Protein 6R5M (pdb70)

Nearest PDB structures (foldseek):
  6r5m-assembly3_C  TM=9.792E-01  e=5.243E-10  Dendroaspis polylepis
  1qm7-assembly1_A-2  TM=8.342E-01  e=3.532E-05  synthetic construct
  8vsr-assembly1_C  TM=4.900E-01  e=3.599E+00  Streptococcus pyogenes MGAS315
  6r5m-assembly3_C  TM=1.013E+00  e=7.779E-11  Dendroaspis polylepis
  1qm7-assembly1_A-2  TM=8.482E-01  e=3.631E-05  synthetic construct

Solvent-accessible surface area: 10966 Å² total; per-residue (Å²): 36,18,0,2,34,70,77,102,212,56,152,8,16,1,84,69,9,188,83,106,23,0,41,36,15,15,44,222,66,192,79,90,11,26,4,27,11,79,50,106,34,129,211,96,104,100,43,100,57,36,85,34,60,26,8,4,68,38,61,0,13,40,74,74,103,214,58,157,39,79,68,116,112,10,188,80,104,10,0,40,6,28,10,41,163,7,152,50,94,11,47,4,26,10,76,48,94,60,94,191,75,92,112,37,76,57,36,91,30,62,34,7,4,38,19,5,0,24,39,77,73,102,214,59,149,20,26,2,85,42,10,183,77,28,10,0,40,42,28,10,33,191,64,199,83,95,11,28,5,26,8,78,47,94,57,93,221,82,98,123,32,98,56,36,42,65,24,89,41,4,185

CATH classification: 2.10.60.10

Foldseek 3Di:
DKWFWDDPPDGDDIDDEPAQKWKFKDAPNHTPITGGDWDDDDPPIDMDMDGDHHVHD/DWWWWDDPPDGDDIDDEPAQKWKFKDQPPHTPTTGDDWDDADPPIDMDMDGDHHPHD/DKWWWDDPPDGDDIDDEPAQKKKFKDQPPHTPTIGDDWDDADPPIDMDMDGDHHPHD

Organism: Dendroaspis polylepis polylepis (NCBI:txid8620)

B-factor: mean 40.18, std 14.38, range [20.37, 110.38]

InterPro domains:
  IPR003571 Snake three-finger toxin [cd00206] (1-56)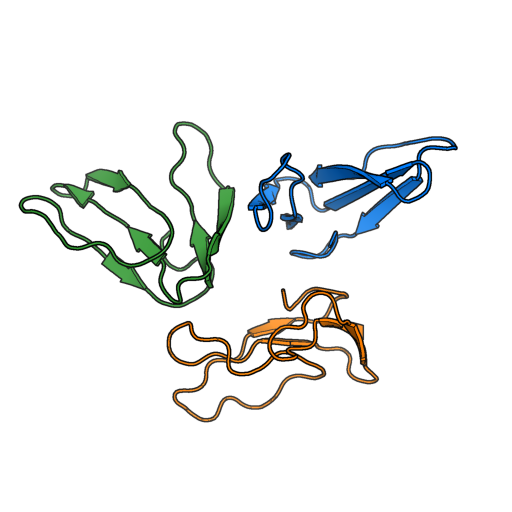
  IPR018354 Snake toxin, conserved site [PS00272] (35-53)
  IPR045860 Snake toxin-like superfamily [G3DSA:2.10.60.10] (1-57)
  IPR045860 Snake toxin-like superfamily [SSF57302] (2-56)
  IPR054131 Snake toxin cobra-type [PF21947] (2-56)

Radius of gyration: 17.47 Å; Cα contacts (8 Å, |Δi|>4): 464; chains: 3; bounding box: 35×36×55 Å

Secondary structure (DSSP, 8-state):
-EEE--BTTB-SEEEE-SSS-EEEEEETTEEEEEEES-----TTEEEEEE-STT---/-EEE--BTTB-S-EEE-SSS-EEEEEETTEEEEEEES-----TT-EEEEE-STT---/-EEE--BTTB-SEEEE-SSS-EEEEEETTEEEEEEES-----TT-EEEEE-STT---

Structure (mmCIF, N/CA/C/O backbone):
data_6R5M
#
_entry.id   6R5M
#
_cell.length_a   69.550
_cell.length_b   93.640
_cell.length_c   62.230
_cell.angle_alpha   90.00
_cell.angle_beta   90.00
_cell.angle_gamma   90.00
#
_symmetry.space_group_name_H-M   'C 2 2 2'
#
loop_
_entity.id
_entity.type
_entity.pdbx_description
1 polymer 'Dendroaspis polylepis MT9'
2 non-polymer 'SULFATE ION'
3 non-polymer S-1,2-PROPANEDIOL
4 non-polymer GLYCEROL
5 non-polymer 'ACETYL GROUP'
6 water water
#
loop_
_atom_site.group_PDB
_atom_site.id
_atom_site.type_symbol
_atom_site.label_atom_id
_atom_site.label_alt_id
_atom_site.label_comp_id
_atom_site.label_asym_id
_atom_site.label_entity_id
_atom_site.label_seq_id
_atom_site.pdbx_PDB_ins_code
_atom_site.Cartn_x
_atom_site.Cartn_y
_atom_site.Cartn_z
_atom_site.occupancy
_atom_site.B_iso_or_equiv
_atom_site.auth_seq_id
_atom_site.auth_comp_id
_atom_site.auth_asym_id
_atom_site.auth_atom_id
_atom_site.pdbx_PDB_model_num
ATOM 1 N N . THR A 1 1 ? -0.409 28.704 16.345 1.00 31.96 1 THR A N 1
ATOM 2 C CA . THR A 1 1 ? -0.279 27.415 17.013 1.00 31.29 1 THR A CA 1
ATOM 3 C C . THR A 1 1 ? -1.543 26.573 16.781 1.00 34.10 1 THR A C 1
ATOM 4 O O . THR A 1 1 ? -2.642 27.114 16.755 1.00 34.63 1 THR A O 1
ATOM 8 N N . ILE A 1 2 ? -1.380 25.261 16.574 1.00 29.35 2 ILE A N 1
ATOM 9 C CA . ILE A 1 2 ? -2.516 24.349 16.399 1.00 28.05 2 ILE A CA 1
ATOM 10 C C . ILE A 1 2 ? -2.984 23.932 17.799 1.00 29.31 2 ILE A C 1
ATOM 11 O O . ILE A 1 2 ? -2.199 23.380 18.566 1.00 28.84 2 ILE A O 1
ATOM 16 N N . CYS A 1 3 ? -4.247 24.220 18.139 1.00 26.13 3 CYS A N 1
ATOM 17 C CA . CYS A 1 3 ? -4.808 23.930 19.460 1.00 25.05 3 CYS A CA 1
ATOM 18 C C . CYS A 1 3 ? -6.016 23.015 19.388 1.00 27.45 3 CYS A C 1
ATOM 19 O O . CYS A 1 3 ? -6.851 23.167 18.487 1.00 26.96 3 CYS A O 1
ATOM 22 N N . HIS A 1 4 ? -6.170 22.144 20.413 1.00 22.92 4 HIS A N 1
ATOM 23 C CA . HIS A 1 4 ? -7.369 21.304 20.593 1.00 22.20 4 HIS A CA 1
ATOM 24 C C . HIS A 1 4 ? -8.523 22.271 20.912 1.00 26.00 4 HIS A C 1
ATOM 25 O O . HIS A 1 4 ? -8.320 23.241 21.651 1.00 23.58 4 HIS A O 1
ATOM 32 N N . ILE A 1 5 ? -9.692 22.070 20.270 1.00 23.82 5 ILE A N 1
ATOM 33 C CA . ILE A 1 5 ? -10.869 22.908 20.503 1.00 24.78 5 ILE A CA 1
ATOM 34 C C . ILE A 1 5 ? -11.940 22.070 21.135 1.00 30.49 5 ILE A C 1
ATOM 35 O O . ILE A 1 5 ? -12.180 20.947 20.704 1.00 31.28 5 ILE A O 1
ATOM 40 N N . GLN A 1 6 ? -12.612 22.637 22.134 1.00 28.72 6 GLN A N 1
ATOM 41 C CA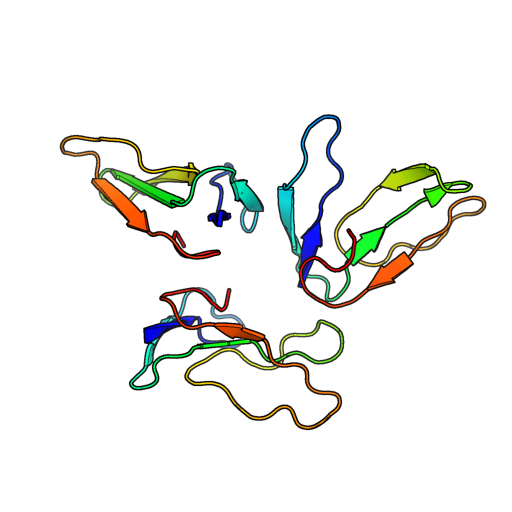 . GLN A 1 6 ? -13.719 21.969 22.806 1.00 29.25 6 GLN A CA 1
ATOM 42 C C . GLN A 1 6 ? -15.046 22.243 22.089 1.00 32.53 6 GLN A C 1
ATOM 43 O O . GLN A 1 6 ? -15.424 23.395 21.894 1.00 30.24 6 GLN A O 1
ATOM 49 N N . ILE A 1 7 ? -15.708 21.165 21.643 1.00 31.29 7 ILE A N 1
ATOM 50 C CA . ILE A 1 7 ? -17.014 21.147 20.971 1.00 31.84 7 ILE A CA 1
ATOM 51 C C . ILE A 1 7 ? -17.811 20.013 21.632 1.00 37.37 7 ILE A C 1
ATOM 52 O O . ILE A 1 7 ? -17.322 18.881 21.675 1.00 37.24 7 ILE A O 1
ATOM 57 N N . SER A 1 8 ? -19.015 20.316 22.157 1.00 34.62 8 SER A N 1
ATOM 58 C CA . SER A 1 8 ? -19.882 19.330 22.822 1.00 35.22 8 SER A CA 1
ATOM 59 C C . SER A 1 8 ? -20.187 18.124 21.933 1.00 39.34 8 SER A C 1
ATOM 60 O O . SER A 1 8 ? -20.572 18.294 20.773 1.00 37.41 8 SER A O 1
ATOM 63 N N . LYS A 1 9 ? -19.958 16.909 22.482 1.00 37.35 9 LYS A N 1
ATOM 64 C CA . LYS A 1 9 ? -20.165 15.604 21.842 1.00 37.73 9 LYS A CA 1
ATOM 65 C C . LYS A 1 9 ? -19.333 15.406 20.534 1.00 43.25 9 LYS A C 1
ATOM 66 O O . LYS A 1 9 ? -19.641 14.511 19.739 1.00 43.72 9 LYS A O 1
ATOM 72 N N . THR A 1 10 ? -18.272 16.227 20.337 1.00 39.89 10 THR A N 1
ATOM 73 C CA . THR A 1 10 ? -17.396 16.183 19.158 1.00 40.38 10 THR A CA 1
ATOM 74 C C . THR A 1 10 ? -15.922 16.298 19.579 1.00 44.28 10 THR A C 1
ATOM 75 O O . THR A 1 10 ? -15.443 17.400 19.856 1.00 44.27 10 THR A O 1
ATOM 79 N N . HIS A 1 11 ? -15.207 15.159 19.608 1.00 40.69 11 HIS A N 1
ATOM 80 C CA . HIS A 1 11 ? -13.787 15.085 19.981 1.00 40.92 11 HIS A CA 1
ATOM 81 C C . HIS A 1 11 ? -12.846 15.088 18.762 1.00 39.98 11 HIS A C 1
ATOM 82 O O . HIS A 1 11 ? -13.277 14.776 17.650 1.00 38.53 11 HIS A O 1
ATOM 89 N N . GLY A 1 12 ? -11.579 15.444 18.990 1.00 34.45 12 GLY A N 1
ATOM 90 C CA . GLY A 1 12 ? -10.541 15.461 17.962 1.00 34.01 12 GLY A CA 1
ATOM 91 C C . GLY A 1 12 ? -10.429 16.696 17.083 1.00 36.70 12 GLY A C 1
ATOM 92 O O . GLY A 1 12 ? -9.577 16.730 16.191 1.00 36.71 12 GLY A O 1
ATOM 93 N N . ILE A 1 13 ? -11.285 17.720 17.311 1.00 30.73 13 ILE A N 1
ATOM 94 C CA . ILE A 1 13 ? -11.237 18.939 16.498 1.00 28.86 13 ILE A CA 1
ATOM 95 C C . ILE A 1 13 ? -10.090 19.846 16.940 1.00 31.06 13 ILE A C 1
ATOM 96 O O . ILE A 1 13 ? -9.942 20.129 18.133 1.00 29.01 13 ILE A O 1
ATOM 101 N N . LEU A 1 14 ? -9.280 20.292 15.964 1.00 27.11 14 LEU A N 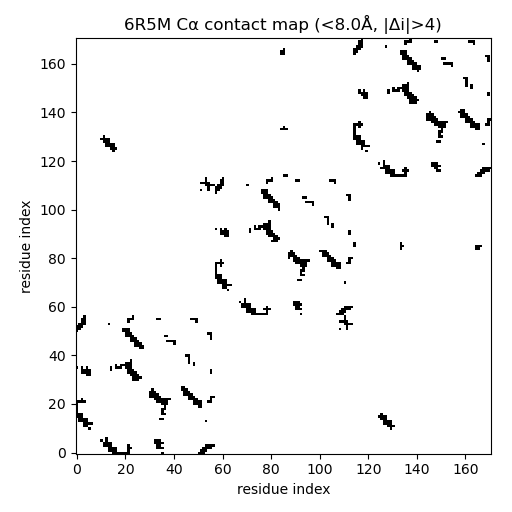1
ATOM 102 C CA . LEU A 1 14 ? -8.162 21.205 16.188 1.00 27.35 14 LEU A CA 1
ATOM 103 C C . LEU A 1 14 ? -8.361 22.489 15.361 1.00 30.45 14 LEU A C 1
ATOM 104 O O . LEU A 1 14 ? -8.983 22.448 14.304 1.00 29.94 14 LEU A O 1
ATOM 109 N N . LYS A 1 15 ? -7.831 23.618 15.844 1.00 27.96 15 LYS A N 1
ATOM 110 C CA . LYS A 1 15 ? -7.902 24.906 15.149 1.00 28.39 15 LYS A CA 1
ATOM 111 C C . LYS A 1 15 ? -6.509 25.498 15.010 1.00 33.95 15 LYS A C 1
ATOM 112 O O . LYS A 1 15 ? -5.738 25.488 15.975 1.00 33.33 15 LYS A O 1
ATOM 118 N N . THR A 1 16 ? -6.187 26.004 13.808 1.00 32.26 16 THR A N 1
ATOM 119 C CA . THR A 1 16 ? -4.924 26.692 13.535 1.00 32.61 16 THR A CA 1
ATOM 120 C C . THR A 1 16 ? -5.132 28.130 14.045 1.00 37.20 16 THR A C 1
ATOM 121 O O . THR A 1 16 ? -5.846 28.922 13.413 1.00 36.90 16 THR A O 1
ATOM 125 N N . CYS A 1 17 ? -4.573 28.426 15.229 1.00 34.32 17 CYS A N 1
ATOM 126 C CA . CYS A 1 17 ? -4.705 29.730 15.894 1.00 34.08 17 CYS A CA 1
ATOM 127 C C . CYS A 1 17 ? -3.666 30.726 15.421 1.00 38.57 17 CYS A C 1
ATOM 128 O O . CYS A 1 17 ? -2.518 30.348 15.165 1.00 36.42 17 CYS A O 1
ATOM 131 N N . GLU A 1 18 ? -4.061 32.019 15.377 1.00 37.74 18 GLU A N 1
ATOM 132 C CA . GLU A 1 18 ? -3.184 33.150 15.077 1.00 39.01 18 GLU A CA 1
ATOM 133 C C . GLU A 1 18 ? -2.308 33.382 16.310 1.00 43.20 18 GLU A C 1
ATOM 134 O O . GLU A 1 18 ? -1.169 33.832 16.182 1.00 42.87 18 GLU A O 1
ATOM 140 N N . GLU A 1 19 ? -2.859 33.062 17.509 1.00 39.70 19 GLU A N 1
ATOM 141 C CA . GLU A 1 19 ? -2.193 33.167 18.810 1.00 38.75 19 GLU A CA 1
ATOM 142 C C . GLU A 1 19 ? -1.092 32.120 18.931 1.00 41.19 19 GLU A C 1
ATOM 143 O O . GLU A 1 19 ? -1.197 31.030 18.370 1.00 38.63 19 GLU A O 1
ATOM 149 N N . ASN A 1 20 ? -0.059 32.451 19.714 1.00 38.85 20 ASN A N 1
ATOM 150 C CA . ASN A 1 20 ? 1.064 31.580 20.006 1.00 38.14 20 ASN A CA 1
ATOM 151 C C . ASN A 1 20 ? 0.693 30.535 21.074 1.00 39.04 20 ASN A C 1
ATOM 152 O O . ASN A 1 20 ? 1.313 29.471 21.128 1.00 38.08 20 ASN A O 1
ATOM 157 N N . SER A 1 21 ? -0.338 30.818 21.898 1.00 33.91 21 SER A N 1
ATOM 158 C CA . SER A 1 21 ? -0.758 29.931 22.980 1.00 32.98 21 SER A CA 1
ATOM 159 C C . SER A 1 21 ? -2.078 29.180 22.766 1.00 33.53 21 SER A C 1
ATOM 160 O O . SER A 1 21 ? -2.921 29.565 21.954 1.00 32.83 21 SER A O 1
ATOM 163 N N . CYS A 1 22 ? -2.210 28.082 23.508 1.00 28.23 22 CYS A N 1
ATOM 164 C CA . CYS A 1 22 ? -3.380 27.212 23.612 1.00 27.50 22 CYS A CA 1
ATOM 165 C C . CYS A 1 22 ? -3.761 27.234 25.084 1.00 30.85 22 CYS A C 1
ATOM 166 O O . CYS A 1 22 ? -2.905 27.492 25.942 1.00 31.56 22 CYS A O 1
ATOM 169 N N . TYR A 1 23 ? -5.015 26.911 25.389 1.00 25.42 23 TYR A N 1
ATOM 170 C CA . TYR A 1 23 ? -5.469 26.845 26.772 1.00 23.88 23 TYR A CA 1
ATOM 171 C C . TYR A 1 23 ? -6.427 25.703 27.023 1.00 26.14 23 TYR A C 1
ATOM 172 O O . TYR A 1 23 ? -7.090 25.218 26.103 1.00 26.16 23 TYR A O 1
ATOM 181 N N . LYS A 1 24 ? -6.551 25.335 28.287 1.00 22.28 24 LYS A N 1
ATOM 182 C CA . LYS A 1 24 ? -7.508 24.378 28.789 1.00 22.51 24 LYS A CA 1
ATOM 183 C C . LYS A 1 24 ? -8.045 25.002 30.058 1.00 28.87 24 LYS A C 1
ATOM 184 O O . LYS A 1 24 ? -7.277 25.274 30.991 1.00 28.99 24 LYS A O 1
ATOM 190 N N . MET A 1 25 ? -9.347 25.270 30.073 1.00 27.01 25 MET A N 1
ATOM 191 C CA . MET A 1 25 ? -10.021 25.884 31.206 1.00 29.03 25 MET A CA 1
ATOM 192 C C . MET A 1 25 ? -10.922 24.874 31.895 1.00 30.52 25 MET A C 1
ATOM 193 O O . MET A 1 25 ? -11.713 24.195 31.225 1.00 30.15 25 MET A O 1
ATOM 198 N N . SER A 1 26 ? -10.769 24.745 33.225 1.00 24.55 26 SER A N 1
ATOM 199 C CA . SER A 1 26 ? -11.549 23.808 34.032 1.00 23.71 26 SER A CA 1
ATOM 200 C C . SER A 1 26 ? -12.088 24.374 3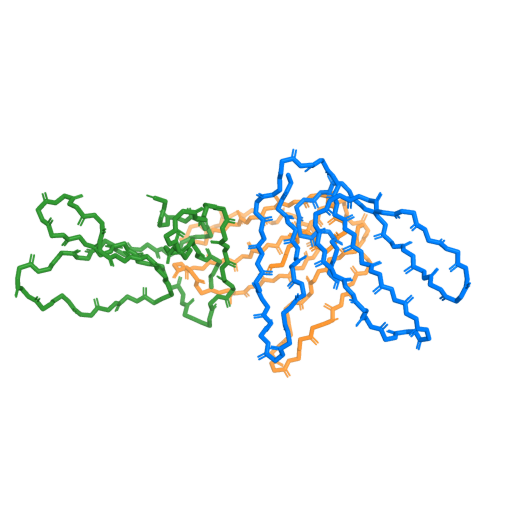5.346 1.00 30.58 26 SER A C 1
ATOM 201 O O . SER A 1 26 ? -11.536 25.330 35.897 1.00 31.65 26 SER A O 1
ATOM 206 N N . VAL A 1 27 ? -13.175 23.772 35.840 1.00 29.43 27 VAL A N 1
ATOM 207 C CA . VAL A 1 27 ? -13.789 24.060 37.142 1.00 30.38 27 VAL A CA 1
ATOM 208 C C . VAL A 1 27 ? -14.110 22.709 37.785 1.00 33.96 27 VAL A C 1
ATOM 209 O O . VAL A 1 27 ? -14.824 21.893 37.194 1.00 32.03 27 VAL A O 1
ATOM 213 N N . ARG A 1 28 ? -13.547 22.446 38.979 1.00 31.44 28 ARG A N 1
ATOM 214 C CA . ARG A 1 28 ? -13.690 21.173 39.707 1.00 31.88 28 ARG A CA 1
ATOM 215 C C . ARG A 1 28 ? -13.252 19.970 38.820 1.00 34.79 28 ARG A C 1
ATOM 216 O O . ARG A 1 28 ? -13.858 18.912 38.913 1.00 35.55 28 ARG A O 1
ATOM 224 N N . GLY A 1 29 ? -12.245 20.150 37.961 1.00 30.18 29 GLY A N 1
ATOM 225 C CA . GLY A 1 29 ? -11.780 19.105 37.039 1.00 30.37 29 GLY A CA 1
ATOM 226 C C . GLY A 1 29 ? -12.533 19.006 35.725 1.00 35.92 29 GLY A C 1
ATOM 227 O O . GLY A 1 29 ? -12.007 18.459 34.749 1.00 37.38 29 GLY A O 1
ATOM 228 N N . TRP A 1 30 ? -13.766 19.540 35.687 1.00 32.11 30 TRP A N 1
ATOM 229 C CA . TRP A 1 30 ? -14.622 19.555 34.502 1.00 32.42 30 TRP A CA 1
ATOM 230 C C . TRP A 1 30 ? -14.132 20.619 33.512 1.00 32.61 30 TRP A C 1
ATOM 231 O O . TRP A 1 30 ? -14.037 21.800 33.864 1.00 30.84 30 TRP A O 1
ATOM 242 N N . ILE A 1 31 ? -13.844 20.198 32.273 1.00 28.35 31 ILE A N 1
ATOM 243 C CA . ILE A 1 31 ? -13.390 21.082 31.200 1.00 27.73 31 ILE A CA 1
ATOM 244 C C . ILE A 1 31 ? -14.534 21.988 30.726 1.00 31.45 31 ILE A C 1
ATOM 245 O O . ILE A 1 31 ? -15.573 21.502 30.282 1.00 30.30 31 ILE A O 1
ATOM 250 N N . ILE A 1 32 ? -14.345 23.307 30.859 1.00 29.12 32 ILE A N 1
ATOM 251 C CA . ILE A 1 32 ? -15.332 24.298 30.423 1.00 29.84 32 ILE A CA 1
ATOM 252 C C . ILE A 1 32 ? -14.925 24.923 29.078 1.00 33.86 32 ILE A C 1
ATOM 253 O O . ILE A 1 32 ? -15.740 25.592 28.435 1.00 35.08 32 ILE A O 1
ATOM 258 N N . GLY A 1 33 ? -13.693 24.667 28.654 1.00 28.67 33 GLY A N 1
ATOM 259 C CA . GLY A 1 33 ? -13.184 25.162 27.384 1.00 28.42 33 GLY A CA 1
ATOM 260 C C . GLY A 1 33 ? -11.764 24.752 27.065 1.00 31.08 33 GLY A C 1
ATOM 261 O O . GLY A 1 33 ? -10.967 24.458 27.958 1.00 29.05 33 GLY A O 1
ATOM 262 N N . ARG A 1 34 ? -11.462 24.704 25.770 1.00 27.95 34 ARG A N 1
ATOM 263 C CA . ARG A 1 34 ? -10.154 24.386 25.200 1.00 27.30 34 ARG A CA 1
ATOM 264 C C . ARG A 1 34 ? -10.107 25.146 23.895 1.00 30.41 34 ARG A C 1
ATOM 265 O O . ARG A 1 34 ? -11.013 25.000 23.065 1.00 29.09 34 ARG A O 1
ATOM 273 N N . GLY A 1 35 ? -9.079 25.966 23.718 1.00 27.29 35 GLY A N 1
ATOM 274 C CA . GLY A 1 35 ? -8.955 26.721 22.487 1.00 27.01 35 GLY A CA 1
ATOM 275 C C . GLY A 1 35 ? -7.698 27.533 22.324 1.00 31.14 35 GLY A C 1
ATOM 276 O O . GLY A 1 35 ? -6.659 27.214 22.900 1.00 28.35 35 GLY A O 1
ATOM 277 N N . CYS A 1 36 ? -7.815 28.600 21.522 1.00 31.55 36 CYS A N 1
ATOM 278 C CA . CYS A 1 36 ? -6.759 29.537 21.148 1.00 32.83 36 CYS A CA 1
ATOM 279 C C . CYS A 1 36 ? -6.505 30.574 22.248 1.00 36.21 36 CYS A C 1
ATOM 280 O O . CYS A 1 36 ? -7.437 30.997 22.925 1.00 36.31 36 CYS A O 1
ATOM 283 N N . GLY A 1 37 ? -5.264 31.028 22.353 1.00 32.22 37 GLY A N 1
ATOM 284 C CA . GLY A 1 37 ? -4.854 32.059 23.309 1.00 32.57 37 GLY A CA 1
ATOM 285 C C . GLY A 1 37 ? -4.704 31.600 24.753 1.00 36.70 37 GLY A C 1
ATOM 286 O O . GLY A 1 37 ? -4.740 30.399 25.038 1.00 35.12 37 GLY A O 1
ATOM 287 N N . CYS A 1 38 ? -4.501 32.561 25.673 1.00 34.74 38 CYS A N 1
ATOM 288 C CA . CYS A 1 38 ? -4.372 32.294 27.107 1.00 35.13 38 CYS A CA 1
ATOM 289 C C . CYS A 1 38 ? -5.261 33.265 27.889 1.00 41.57 38 CYS A C 1
ATOM 290 O O . CYS A 1 38 ? -4.874 34.411 28.109 1.00 41.41 38 CYS A O 1
ATOM 293 N N . PRO A 1 39 ? -6.493 32.855 28.250 1.00 39.83 39 PRO A N 1
ATOM 294 C CA . PRO A 1 39 ? -7.373 33.767 28.986 1.00 40.63 39 PRO A CA 1
ATOM 295 C C . PRO A 1 39 ? -7.059 33.832 30.482 1.00 47.80 39 PRO A C 1
ATOM 296 O O . PRO A 1 39 ? -6.507 32.894 31.051 1.00 46.54 39 PRO A O 1
ATOM 300 N N . SER A 1 40 ? -7.405 34.949 31.113 1.00 48.43 40 SER A N 1
ATOM 301 C CA . SER A 1 40 ? -7.238 35.136 32.557 1.00 49.61 40 SER A CA 1
ATOM 302 C C . SER A 1 40 ? -8.439 34.507 33.298 1.00 55.76 40 SER A C 1
ATOM 303 O O . SER A 1 40 ? -9.563 34.585 32.800 1.00 55.62 40 SER A O 1
ATOM 306 N N . ALA A 1 41 ? -8.223 33.932 34.505 1.00 53.84 41 ALA A N 1
ATOM 307 C CA . ALA A 1 41 ? -9.309 33.373 35.335 1.00 54.38 41 ALA A CA 1
ATOM 308 C C . ALA A 1 41 ? -8.949 33.207 36.812 1.00 59.49 41 ALA A C 1
ATOM 309 O O . ALA A 1 41 ? -7.835 32.794 37.149 1.00 60.07 41 ALA A O 1
ATOM 311 N N . VAL A 1 42 ? -9.912 33.517 37.685 1.00 56.10 42 VAL A N 1
ATOM 312 C CA . VAL A 1 42 ? -9.774 33.414 39.144 1.00 56.40 42 VAL A CA 1
ATOM 313 C C . VAL A 1 42 ? -10.540 32.164 39.616 1.00 60.82 42 VAL A C 1
ATOM 314 O O . VAL A 1 42 ? -11.468 31.727 38.931 1.00 60.35 42 VAL A O 1
ATOM 318 N N . ARG A 1 43 ? -10.151 31.600 40.783 1.00 57.93 43 ARG A N 1
ATOM 319 C CA . ARG A 1 43 ? -10.770 30.437 41.444 1.00 57.71 43 ARG A CA 1
ATOM 320 C C . ARG A 1 43 ? -12.314 30.544 41.447 1.00 59.63 43 ARG A C 1
ATOM 321 O O . ARG A 1 43 ? -12.831 31.651 41.598 1.00 59.89 43 ARG A O 1
ATOM 329 N N . PRO A 1 44 ? -13.079 29.452 41.233 1.00 54.79 44 PRO A N 1
ATOM 330 C CA . PRO A 1 44 ? -12.656 28.051 41.044 1.00 53.87 44 PRO A CA 1
ATOM 331 C C . PRO A 1 44 ? -12.131 27.721 39.644 1.00 53.99 44 PRO A C 1
ATOM 332 O O . PRO A 1 44 ? -11.668 26.602 39.410 1.00 54.03 44 PRO A O 1
ATOM 336 N N . ARG A 1 45 ? -12.197 28.698 38.723 1.00 47.04 45 ARG A N 1
ATOM 337 C CA . ARG A 1 45 ? -11.762 28.564 37.336 1.00 45.08 45 ARG A CA 1
ATOM 338 C C . ARG A 1 45 ? -10.236 28.447 37.243 1.00 45.15 45 ARG A C 1
ATOM 339 O O . ARG A 1 45 ? -9.509 29.322 37.726 1.00 45.99 45 ARG A O 1
ATOM 347 N N . GLN A 1 46 ? -9.762 27.353 36.636 1.00 36.99 46 GLN A N 1
ATOM 348 C CA . GLN A 1 46 ? -8.331 27.063 36.510 1.00 34.67 46 GLN A CA 1
ATOM 349 C C . GLN A 1 46 ? -7.953 26.981 35.046 1.00 35.60 46 GLN A C 1
ATOM 350 O O . GLN A 1 46 ? -8.598 26.242 34.299 1.00 34.80 46 GLN A O 1
ATOM 356 N N . VAL A 1 47 ? -6.916 27.739 34.634 1.00 30.45 47 VAL A N 1
ATOM 357 C CA . VAL A 1 47 ? -6.417 27.760 33.249 1.00 29.98 47 VAL A CA 1
ATOM 358 C C . VAL A 1 47 ? -5.037 27.112 33.177 1.00 31.50 47 VAL A C 1
ATOM 359 O O . VAL A 1 47 ? -4.179 27.356 34.027 1.00 30.37 47 VAL A O 1
ATOM 363 N N . GLN A 1 48 ? -4.830 26.304 32.148 1.00 28.38 48 GLN A N 1
ATOM 364 C CA . GLN A 1 48 ? -3.552 25.678 31.831 1.00 28.93 48 GLN A CA 1
ATOM 365 C C . GLN A 1 48 ? -3.182 26.222 30.464 1.00 32.36 48 GLN A C 1
ATOM 366 O O . GLN A 1 48 ? -3.919 25.998 29.501 1.00 31.14 48 GLN A O 1
ATOM 372 N N . CYS A 1 49 ? -2.107 27.014 30.382 1.00 29.77 49 CYS A N 1
ATOM 373 C CA . CYS A 1 49 ? -1.674 27.578 29.101 1.00 31.13 49 CYS A CA 1
ATOM 374 C C . CYS A 1 49 ? -0.368 26.963 28.640 1.00 33.15 49 CYS A C 1
ATOM 375 O O . CYS A 1 49 ? 0.484 26.643 29.463 1.00 33.07 49 CYS A O 1
ATOM 378 N N . CYS A 1 50 ? -0.200 26.821 27.327 1.00 28.81 50 CYS A N 1
ATOM 379 C CA . CYS A 1 50 ? 0.987 26.209 26.707 1.00 27.49 50 CYS A CA 1
ATOM 380 C C . CYS A 1 50 ? 1.188 26.787 25.309 1.00 30.94 50 CYS A C 1
ATOM 381 O O . CYS A 1 50 ? 0.249 27.354 24.751 1.00 29.34 50 CYS A O 1
ATOM 384 N N . THR A 1 51 ? 2.403 26.662 24.742 1.00 29.43 51 THR A N 1
ATOM 385 C CA . THR A 1 51 ? 2.729 27.294 23.460 1.00 29.80 51 THR A CA 1
ATOM 386 C C . THR A 1 51 ? 3.262 26.352 22.356 1.00 33.07 51 THR A C 1
ATOM 387 O O . THR A 1 51 ? 4.069 26.781 21.533 1.00 33.69 51 THR A O 1
ATOM 391 N N . SER A 1 52 ? 2.792 25.106 22.296 1.00 29.76 52 SER A N 1
ATOM 392 C CA . SER A 1 52 ? 3.215 24.187 21.232 1.00 29.71 52 SER A CA 1
ATOM 393 C C . SER A 1 52 ? 2.014 23.472 20.626 1.00 31.83 52 SER A C 1
ATOM 394 O O . SER A 1 52 ? 0.975 23.390 21.275 1.00 30.08 52 SER A O 1
ATOM 397 N N . ASP A 1 53 ? 2.119 23.002 19.361 1.00 27.36 53 ASP A N 1
ATOM 398 C CA . ASP A 1 53 ? 1.001 22.328 18.693 1.00 26.28 53 ASP A CA 1
ATOM 399 C C . ASP A 1 53 ? 0.460 21.162 19.504 1.00 29.23 53 ASP A C 1
ATOM 400 O O . ASP A 1 53 ? 1.240 20.329 19.981 1.00 28.30 53 ASP A O 1
ATOM 405 N N . LYS A 1 54 ? -0.887 21.118 19.658 1.00 25.47 54 LYS A N 1
ATOM 406 C CA . LYS A 1 54 ? -1.664 20.076 20.354 1.00 24.93 54 LYS A CA 1
ATOM 407 C C . LYS A 1 54 ? -1.318 19.954 21.856 1.00 27.60 54 LYS A C 1
ATOM 408 O O . LYS A 1 54 ? -1.609 18.929 22.468 1.00 27.67 54 LYS A O 1
ATOM 414 N N . CYS A 1 55 ? -0.723 21.015 22.451 1.00 24.47 55 CYS A N 1
ATOM 415 C CA . CYS A 1 55 ? -0.279 21.018 23.849 1.00 24.58 55 CYS A CA 1
ATOM 416 C C . CYS A 1 55 ? -1.414 21.006 24.867 1.00 25.50 55 CYS A C 1
ATOM 417 O O . CYS A 1 55 ? -1.210 20.492 25.967 1.00 25.76 55 CYS A O 1
ATOM 420 N N . ASN A 1 56 ? -2.574 21.619 24.532 1.00 20.54 56 ASN A N 1
ATOM 421 C CA . ASN A 1 56 ? -3.706 21.744 25.451 1.00 21.12 56 ASN A CA 1
ATOM 422 C C . ASN A 1 56 ? -4.634 20.511 25.471 1.00 27.42 56 ASN A C 1
ATOM 423 O O . ASN A 1 56 ? -5.856 20.661 25.532 1.00 28.59 56 ASN A O 1
ATOM 428 N N . TYR A 1 57 ? -4.055 19.296 25.461 1.00 23.75 57 TYR A N 1
ATOM 429 C CA . TYR A 1 57 ? -4.829 18.060 25.489 1.00 25.39 57 TYR A CA 1
ATOM 430 C C . TYR A 1 57 ? -5.573 17.871 26.828 1.00 31.11 57 TYR A C 1
ATOM 431 O O . TYR A 1 57 ? -6.813 17.682 26.793 1.00 25.65 57 TYR A O 1
ATOM 441 N N . THR B 1 1 ? 10.034 14.330 28.570 1.00 21.85 1 THR B N 1
ATOM 442 C CA . THR B 1 1 ? 8.803 14.863 28.007 1.00 21.93 1 THR B CA 1
ATOM 443 C C . THR B 1 1 ? 7.651 13.874 28.227 1.00 26.99 1 THR B C 1
ATOM 444 O O . THR B 1 1 ? 7.888 12.667 28.244 1.00 26.67 1 THR B O 1
ATOM 448 N N . ILE B 1 2 ? 6.405 14.395 28.371 1.00 23.03 2 ILE B N 1
ATOM 449 C CA . ILE B 1 2 ? 5.200 13.590 28.555 1.00 22.53 2 ILE B CA 1
ATOM 450 C C . ILE B 1 2 ? 4.626 13.311 27.165 1.00 25.67 2 ILE B C 1
ATOM 451 O O . ILE B 1 2 ? 4.169 14.231 26.488 1.00 25.82 2 ILE B O 1
ATOM 456 N N . CYS B 1 3 ? 4.648 12.042 26.756 1.00 21.88 3 CYS B N 1
ATOM 457 C CA . CYS B 1 3 ? 4.192 11.592 25.438 1.00 20.64 3 CYS B CA 1
ATOM 458 C C . CYS B 1 3 ? 2.946 10.722 25.499 1.00 23.31 3 CYS B C 1
ATOM 459 O O . CYS B 1 3 ? 2.841 9.869 26.386 1.00 22.06 3 CYS B O 1
ATOM 462 N N . HIS B 1 4 ? 2.071 10.852 24.478 1.00 20.72 4 HIS B N 1
ATOM 463 C CA . HIS B 1 4 ? 0.918 9.971 24.265 1.00 21.55 4 HIS B CA 1
ATOM 464 C C . HIS B 1 4 ? 1.506 8.589 23.921 1.00 26.10 4 HIS B C 1
ATOM 465 O O . HIS B 1 4 ? 2.522 8.486 23.207 1.00 24.74 4 HIS B O 1
ATOM 472 N N . ILE B 1 5 ? 0.904 7.555 24.480 1.00 24.00 5 ILE B N 1
ATOM 473 C CA . ILE B 1 5 ? 1.339 6.186 24.243 1.00 26.10 5 ILE B CA 1
ATOM 474 C C . ILE B 1 5 ? 0.246 5.458 23.513 1.00 32.99 5 ILE B C 1
ATOM 475 O O . ILE B 1 5 ? -0.927 5.587 23.876 1.00 32.94 5 ILE B O 1
ATOM 480 N N . GLN B 1 6 ? 0.636 4.683 22.488 1.00 32.95 6 GLN B N 1
ATOM 481 C CA . GLN B 1 6 ? -0.284 3.852 21.729 1.00 34.34 6 GLN B CA 1
ATOM 482 C C . GLN B 1 6 ? -0.461 2.497 22.427 1.00 39.79 6 GLN B C 1
ATOM 483 O O . GLN B 1 6 ? 0.496 1.723 22.564 1.00 39.71 6 GLN B O 1
ATOM 489 N N . ILE B 1 7 ? -1.689 2.257 22.912 1.00 37.21 7 ILE B N 1
ATOM 490 C CA . ILE B 1 7 ? -2.132 1.024 23.569 1.00 37.96 7 ILE B CA 1
ATOM 491 C C . ILE B 1 7 ? -3.465 0.652 22.905 1.00 43.17 7 ILE B C 1
ATOM 492 O O . ILE B 1 7 ? -4.377 1.482 22.875 1.00 42.98 7 ILE B O 1
ATOM 497 N N . SER B 1 8 ? -3.570 -0.575 22.362 1.00 41.04 8 SER B N 1
ATOM 498 C CA . SER B 1 8 ? -4.781 -1.039 21.673 1.00 41.99 8 SER B CA 1
ATOM 499 C C . SER B 1 8 ? -6.007 -0.991 22.574 1.00 46.87 8 SER B C 1
ATOM 500 O O . SER B 1 8 ? -5.949 -1.446 23.721 1.00 45.97 8 SER B O 1
ATOM 503 N N . LYS B 1 9 ? -7.099 -0.380 22.056 1.00 44.62 9 LYS B N 1
ATOM 504 C CA . LYS B 1 9 ? -8.402 -0.182 22.712 1.00 45.24 9 LYS B CA 1
ATOM 505 C C . LYS B 1 9 ? -8.314 0.638 24.036 1.00 50.96 9 LYS B C 1
ATOM 506 O O . LYS B 1 9 ? -9.258 0.626 24.830 1.00 50.92 9 LYS B O 1
ATOM 512 N N . THR B 1 10 ? -7.190 1.356 24.257 1.00 49.18 10 THR B N 1
ATOM 513 C CA . THR B 1 10 ? -6.947 2.154 25.464 1.00 49.52 10 THR B CA 1
ATOM 514 C C . THR B 1 10 ? -6.362 3.523 25.092 1.00 53.85 10 THR B C 1
ATOM 515 O O . THR B 1 10 ? -5.154 3.634 24.839 1.00 53.79 10 THR B O 1
ATOM 519 N N . HIS B 1 11 ? -7.222 4.564 25.066 1.00 49.87 11 HIS B N 1
ATOM 520 C CA . HIS B 1 11 ? -6.810 5.936 24.750 1.00 49.72 11 HIS B CA 1
ATOM 521 C C . HIS B 1 11 ? -6.557 6.766 26.016 1.00 50.09 11 HIS B C 1
ATOM 522 O O . HIS B 1 11 ? -7.013 6.400 27.104 1.00 49.83 11 HIS B O 1
ATOM 529 N N . GLY B 1 12 ? -5.819 7.863 25.864 1.00 43.53 12 GLY B N 1
ATOM 530 C CA . GLY B 1 12 ? -5.525 8.771 26.965 1.00 41.74 12 GLY B CA 1
ATOM 531 C C . GLY B 1 12 ? -4.337 8.429 27.852 1.00 41.62 12 GLY B C 1
ATOM 532 O O . GLY B 1 12 ? -4.031 9.194 28.773 1.00 42.62 12 GLY B O 1
ATOM 533 N N . ILE B 1 13 ? -3.632 7.301 27.592 1.00 32.10 13 ILE B N 1
ATOM 534 C CA . ILE B 1 13 ? -2.451 6.945 28.379 1.00 29.16 13 ILE B CA 1
ATOM 535 C C . ILE B 1 13 ? -1.243 7.761 27.923 1.00 29.25 13 ILE B C 1
ATOM 536 O O . ILE B 1 13 ? -0.942 7.830 26.720 1.00 26.28 13 ILE B O 1
ATOM 541 N N . LEU B 1 14 ? -0.566 8.385 28.903 1.00 23.72 14 LEU B N 1
ATOM 542 C CA . LEU B 1 14 ? 0.622 9.192 28.687 1.00 23.97 14 LEU B CA 1
ATOM 543 C C . LEU B 1 14 ? 1.771 8.623 29.518 1.00 27.92 14 LEU B C 1
ATOM 544 O O . LEU B 1 14 ? 1.541 8.068 30.594 1.00 26.21 14 LEU B O 1
ATOM 549 N N . LYS B 1 15 ? 3.009 8.781 29.030 1.00 25.93 15 LYS B N 1
ATOM 550 C CA . LYS B 1 15 ? 4.207 8.317 29.737 1.00 25.32 15 LYS B CA 1
ATOM 551 C C . LYS B 1 15 ? 5.193 9.467 29.893 1.00 27.65 15 LYS B C 1
ATOM 552 O O . LYS B 1 15 ? 5.424 10.208 28.934 1.00 26.06 15 LYS B O 1
ATOM 558 N N . THR B 1 16 ? 5.766 9.615 31.106 1.00 24.76 16 THR B N 1
ATOM 559 C CA . THR B 1 16 ? 6.786 10.618 31.381 1.00 25.70 16 THR B CA 1
ATOM 560 C C . THR B 1 16 ? 8.106 9.991 30.909 1.00 30.26 16 THR B C 1
ATOM 561 O O . THR B 1 16 ? 8.636 9.086 31.559 1.00 30.06 16 THR B O 1
ATOM 565 N N . CYS B 1 17 ? 8.572 10.418 29.735 1.00 29.03 17 CYS B N 1
ATOM 566 C CA . CYS B 1 17 ? 9.781 9.906 29.081 1.00 29.92 17 CYS B CA 1
ATOM 567 C C . CYS B 1 17 ? 11.046 10.597 29.579 1.00 33.67 17 CYS B C 1
ATOM 568 O O . CYS B 1 17 ? 11.028 11.800 29.858 1.00 32.20 17 CYS B O 1
ATOM 571 N N . GLU B 1 18 ? 12.157 9.846 29.610 1.00 30.99 18 GLU B N 1
ATOM 572 C CA . GLU B 1 18 ? 13.497 10.360 29.923 1.00 32.56 18 GLU B CA 1
ATOM 573 C C . GLU B 1 18 ? 13.970 11.181 28.705 1.00 35.98 18 GLU B C 1
ATOM 574 O O . GLU B 1 18 ? 14.714 12.155 28.858 1.00 36.37 18 GLU B O 1
ATOM 580 N N . GLU B 1 19 ? 13.524 10.767 27.502 1.00 32.22 19 GLU B N 1
ATOM 581 C CA . GLU B 1 19 ? 13.812 11.407 26.214 1.00 31.55 19 GLU B CA 1
ATOM 582 C C . GLU B 1 19 ? 13.100 12.756 26.120 1.00 31.73 19 GLU B C 1
ATOM 583 O O . GLU B 1 19 ? 12.006 12.928 26.666 1.00 30.03 19 GLU B O 1
ATOM 589 N N . ASN B 1 20 ? 13.699 13.682 25.369 1.00 26.73 20 ASN B N 1
ATOM 590 C CA . ASN B 1 20 ? 13.149 15.010 25.128 1.00 26.32 20 ASN B CA 1
ATOM 591 C C . ASN B 1 20 ? 12.054 14.981 24.060 1.00 29.61 20 ASN B C 1
ATOM 592 O O . ASN B 1 20 ? 11.252 15.920 23.974 1.00 29.45 20 ASN B O 1
ATOM 597 N N A SER B 1 21 ? 12.033 13.928 23.235 0.50 25.65 21 SER B N 1
ATOM 598 N N B SER B 1 21 ? 12.044 13.922 23.233 0.50 25.76 21 SER B N 1
ATOM 599 C CA A SER B 1 21 ? 11.078 13.831 22.146 0.50 25.31 21 SER B CA 1
ATOM 600 C CA B SER B 1 21 ? 11.134 13.766 22.107 0.50 25.46 21 SER B CA 1
ATOM 601 C C A SER B 1 21 ? 10.030 12.729 22.307 0.50 27.10 21 SER B C 1
ATOM 602 C C B SER B 1 21 ? 10.041 12.709 22.297 0.50 27.16 21 SER B C 1
ATOM 603 O O A SER B 1 21 ? 10.165 11.811 23.129 0.50 25.71 21 SER B O 1
ATOM 604 O O B SER B 1 21 ? 10.159 11.797 23.128 0.50 25.73 21 SER B O 1
ATOM 609 N N . CYS B 1 22 ? 8.965 12.863 21.512 1.00 22.25 22 CYS B N 1
ATOM 610 C CA . CYS B 1 22 ? 7.830 11.963 21.421 1.00 20.95 22 CYS B CA 1
ATOM 611 C C . CYS B 1 22 ? 7.807 11.631 19.936 1.00 25.38 22 CYS B C 1
ATOM 612 O O . CYS B 1 22 ? 8.391 12.374 19.125 1.00 24.41 22 CYS B O 1
ATOM 615 N N . TYR B 1 23 ? 7.070 10.575 19.567 1.00 22.40 23 TYR B N 1
ATOM 616 C CA . TYR B 1 23 ? 6.931 10.194 18.172 1.00 22.36 23 TYR B CA 1
ATOM 617 C C . TYR B 1 23 ? 5.560 9.621 17.864 1.00 26.38 23 TYR B C 1
ATOM 618 O O . TYR B 1 23 ? 4.868 9.110 18.746 1.00 25.47 23 TYR B O 1
ATOM 627 N N . LYS B 1 24 ? 5.222 9.646 16.579 1.00 23.92 24 LYS B N 1
ATOM 628 C CA . LYS B 1 24 ? 4.050 9.025 16.007 1.00 23.50 24 LYS B CA 1
ATOM 629 C C . LYS B 1 24 ? 4.574 8.347 14.733 1.00 27.81 24 LYS B C 1
ATOM 630 O O . LYS B 1 24 ? 5.105 9.022 13.845 1.00 28.80 24 LYS B O 1
ATOM 636 N N . MET B 1 25 ? 4.483 7.007 14.695 1.00 24.62 25 MET B N 1
ATOM 637 C CA A MET B 1 25 ? 4.948 6.172 13.585 0.60 25.44 25 MET B CA 1
ATOM 638 C CA B MET B 1 25 ? 4.954 6.169 13.594 0.40 24.06 25 MET B CA 1
ATOM 639 C C . MET B 1 25 ? 3.753 5.668 12.786 1.00 28.61 25 MET B C 1
ATOM 640 O O . MET B 1 25 ? 2.810 5.106 13.357 1.00 28.30 25 MET B O 1
ATOM 649 N N . SER B 1 26 ? 3.788 5.878 11.465 1.00 25.55 26 SER B N 1
ATOM 650 C CA . SER B 1 26 ? 2.714 5.474 10.571 1.00 25.39 26 SER B CA 1
ATOM 651 C C . SER B 1 26 ? 3.186 4.798 9.288 1.00 30.05 26 SER B C 1
ATOM 652 O O . SER B 1 26 ? 4.302 5.030 8.815 1.00 29.50 26 SER B O 1
ATOM 655 N N . VAL B 1 27 ? 2.297 4.002 8.688 1.00 27.76 27 VAL B N 1
ATOM 656 C CA . VAL B 1 27 ? 2.510 3.415 7.370 1.00 28.09 27 VAL B CA 1
ATOM 657 C C . VAL B 1 27 ? 1.233 3.754 6.597 1.00 33.10 27 VAL B C 1
ATOM 658 O O . VAL B 1 27 ? 0.154 3.280 6.963 1.00 31.76 27 VAL B O 1
ATOM 662 N N . ARG B 1 28 ? 1.361 4.625 5.576 1.00 31.60 28 ARG B N 1
ATOM 663 C CA . ARG B 1 28 ? 0.271 5.114 4.723 1.00 31.93 28 ARG B CA 1
ATOM 664 C C . ARG B 1 28 ? -0.926 5.561 5.557 1.00 35.58 28 ARG B C 1
ATOM 665 O O . ARG B 1 28 ? -2.050 5.135 5.311 1.00 36.99 28 ARG B O 1
ATOM 673 N N . GLY B 1 29 ? -0.661 6.370 6.564 1.00 32.57 29 GLY B N 1
ATOM 674 C CA . GLY B 1 29 ? -1.689 6.923 7.433 1.00 32.10 29 GLY B CA 1
ATOM 675 C C . GLY B 1 29 ? -2.080 6.093 8.630 1.00 34.76 29 GLY B C 1
ATOM 676 O O . GLY B 1 29 ? -2.586 6.652 9.601 1.00 35.09 29 GLY B O 1
ATOM 677 N N . TRP B 1 30 ? -1.877 4.769 8.576 1.00 30.02 30 TRP B N 1
ATOM 678 C CA . TRP B 1 30 ? -2.192 3.856 9.669 1.00 29.19 30 TRP B CA 1
ATOM 679 C C . TRP B 1 30 ? -1.134 3.983 10.775 1.00 30.24 30 TRP B C 1
ATOM 680 O O . TRP B 1 30 ? 0.047 3.761 10.516 1.00 28.80 30 TRP B O 1
ATOM 691 N N . ILE B 1 31 ? -1.560 4.333 12.004 1.00 26.04 31 ILE B N 1
ATOM 692 C CA . ILE B 1 31 ? -0.656 4.469 13.158 1.00 25.50 31 ILE B CA 1
ATOM 693 C C . ILE B 1 31 ? -0.176 3.102 13.629 1.00 28.82 31 ILE B C 1
ATOM 694 O O . ILE B 1 31 ? -0.985 2.276 14.030 1.00 27.92 31 ILE B O 1
ATOM 699 N N . ILE B 1 32 ? 1.142 2.879 13.593 1.00 26.91 32 ILE B N 1
ATOM 700 C CA . ILE B 1 32 ? 1.734 1.613 14.040 1.00 26.74 32 ILE B CA 1
ATOM 701 C C . ILE B 1 32 ? 2.402 1.776 15.422 1.00 30.48 32 ILE B C 1
ATOM 702 O O . ILE B 1 32 ? 2.772 0.789 16.047 1.00 30.00 32 ILE B O 1
ATOM 707 N N . GLY B 1 33 ? 2.518 3.014 15.886 1.00 26.74 33 GLY B N 1
ATOM 708 C CA . GLY B 1 33 ? 3.105 3.319 17.184 1.00 27.03 33 GLY B CA 1
ATOM 709 C C . GLY B 1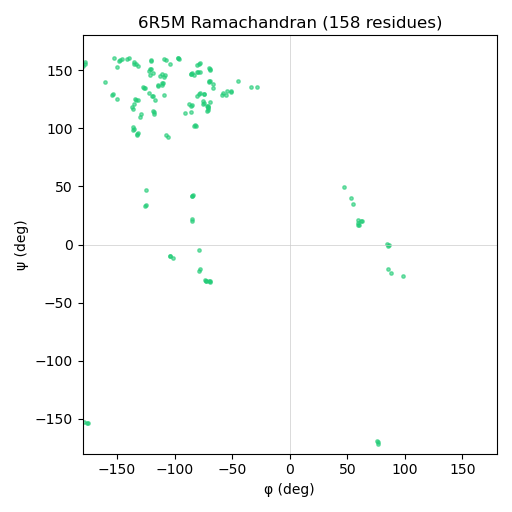 33 ? 3.114 4.789 17.559 1.00 28.81 33 GLY B C 1
ATOM 710 O O . GLY B 1 33 ? 3.086 5.670 16.696 1.00 26.22 33 GLY B O 1
ATOM 711 N N . ARG B 1 34 ? 3.181 5.041 18.872 1.00 25.89 34 ARG B N 1
ATOM 712 C CA . ARG B 1 34 ? 3.249 6.360 19.504 1.00 25.11 34 ARG B CA 1
ATOM 713 C C . ARG B 1 34 ? 3.939 6.159 20.833 1.00 27.13 34 ARG B C 1
ATOM 714 O O . ARG B 1 34 ? 3.522 5.307 21.611 1.00 26.48 34 ARG B O 1
ATOM 722 N N . GLY B 1 35 ? 4.966 6.941 21.105 1.00 23.00 35 GLY B N 1
ATOM 723 C CA . GLY B 1 35 ? 5.674 6.813 22.368 1.00 22.85 35 GLY B CA 1
ATOM 724 C C . GLY B 1 35 ? 6.815 7.773 22.583 1.00 27.54 35 GLY B C 1
ATOM 725 O O . GLY B 1 35 ? 6.819 8.871 22.031 1.00 24.62 35 GLY B O 1
ATOM 726 N N . CYS B 1 36 ? 7.798 7.333 23.398 1.00 27.34 36 CYS B N 1
ATOM 727 C CA . CYS B 1 36 ? 8.993 8.073 23.795 1.00 29.16 36 CYS B CA 1
ATOM 728 C C . CYS B 1 36 ? 10.072 8.034 22.731 1.00 31.82 36 CYS B C 1
ATOM 729 O O . CYS B 1 36 ? 10.239 7.022 22.060 1.00 30.82 36 CYS B O 1
ATOM 732 N N . GLY B 1 37 ? 10.846 9.110 22.667 1.00 29.02 37 GLY B N 1
ATOM 733 C CA . GLY B 1 37 ? 11.983 9.257 21.772 1.00 28.95 37 GLY B CA 1
ATOM 734 C C . GLY B 1 37 ? 11.621 9.542 20.335 1.00 32.61 37 GLY B C 1
ATOM 735 O O . GLY B 1 37 ? 10.468 9.842 20.016 1.00 30.37 37 GLY B O 1
ATOM 736 N N . CYS B 1 38 ? 12.635 9.473 19.465 1.00 30.89 38 CYS B N 1
ATOM 737 C CA . CYS B 1 38 ? 12.476 9.677 18.037 1.00 31.79 38 CYS B CA 1
ATOM 738 C C . CYS B 1 38 ? 13.197 8.541 17.296 1.00 38.41 38 CYS B C 1
ATOM 739 O O . CYS B 1 38 ? 14.422 8.586 17.143 1.00 37.57 38 CYS B O 1
ATOM 742 N N . PRO B 1 39 ? 12.464 7.470 16.905 1.00 37.58 39 PRO B N 1
ATOM 743 C CA . PRO B 1 39 ? 13.118 6.350 16.219 1.00 38.57 39 PRO B CA 1
ATOM 744 C C . PRO B 1 39 ? 13.390 6.636 14.752 1.00 46.40 39 PRO B C 1
ATOM 745 O O . PRO B 1 39 ? 12.711 7.467 14.135 1.00 45.21 39 PRO B O 1
ATOM 749 N N . SER B 1 40 ? 14.394 5.937 14.201 1.00 46.84 40 SER B N 1
ATOM 750 C CA . SER B 1 40 ? 14.789 6.066 12.806 1.00 48.70 40 SER B CA 1
ATOM 751 C C . SER B 1 40 ? 13.774 5.376 11.905 1.00 57.05 40 SER B C 1
ATOM 752 O O . SER B 1 40 ? 13.367 4.241 12.181 1.00 57.18 40 SER B O 1
ATOM 755 N N . ALA B 1 41 ? 13.312 6.112 10.874 1.00 56.35 41 ALA B N 1
ATOM 756 C CA . ALA B 1 41 ? 12.338 5.654 9.884 1.00 57.32 41 ALA B CA 1
ATOM 757 C C . ALA B 1 41 ? 12.969 4.632 8.953 1.00 62.46 41 ALA B C 1
ATOM 758 O O . ALA B 1 41 ? 13.908 4.950 8.215 1.00 62.75 41 ALA B O 1
ATOM 760 N N . VAL B 1 42 ? 12.467 3.396 9.019 1.00 59.00 42 VAL B N 1
ATOM 761 C CA . VAL B 1 42 ? 12.915 2.292 8.175 1.00 58.62 42 VAL B CA 1
ATOM 762 C C . VAL B 1 42 ? 11.774 2.056 7.179 1.00 61.67 42 VAL B C 1
ATOM 763 O O . VAL B 1 42 ? 10.796 1.373 7.503 1.00 61.08 42 VAL B O 1
ATOM 767 N N . ARG B 1 43 ? 11.890 2.695 5.992 1.00 56.95 43 ARG B N 1
ATOM 768 C CA . ARG B 1 43 ? 10.970 2.669 4.841 1.00 56.00 43 ARG B CA 1
ATOM 769 C C . ARG B 1 43 ? 10.142 1.375 4.694 1.00 56.83 43 ARG B C 1
ATOM 770 O O . ARG B 1 43 ? 10.722 0.291 4.833 1.00 56.91 43 ARG B O 1
ATOM 778 N N . PRO B 1 44 ? 8.810 1.425 4.408 1.00 49.98 44 PRO B N 1
ATOM 779 C CA . PRO B 1 44 ? 7.939 2.597 4.173 1.00 48.17 44 PRO B CA 1
ATOM 780 C C . PRO B 1 44 ? 7.355 3.272 5.426 1.00 47.79 44 PRO B C 1
ATOM 781 O O . PRO B 1 44 ? 6.339 3.966 5.321 1.00 46.33 44 PRO B O 1
ATOM 785 N N . ARG B 1 45 ? 7.983 3.081 6.601 1.00 42.54 45 ARG B N 1
ATOM 786 C CA . ARG B 1 45 ? 7.533 3.704 7.849 1.00 41.36 45 ARG B CA 1
ATOM 787 C C . ARG B 1 45 ? 7.807 5.222 7.782 1.00 43.85 45 ARG B C 1
ATOM 788 O O . ARG B 1 45 ? 8.856 5.630 7.267 1.00 42.87 45 ARG B O 1
ATOM 796 N N . GLN B 1 46 ? 6.858 6.044 8.289 1.00 37.73 46 GLN B N 1
ATOM 797 C CA . GLN B 1 46 ? 6.979 7.501 8.392 1.00 36.62 46 GLN B CA 1
ATOM 798 C C . GLN B 1 46 ? 6.885 7.893 9.867 1.00 39.37 46 GLN B C 1
ATOM 799 O O . GLN B 1 46 ? 5.946 7.474 10.553 1.00 38.53 46 GLN B O 1
ATOM 805 N N . VAL B 1 47 ? 7.863 8.680 10.351 1.00 34.36 47 VAL B N 1
ATOM 806 C CA . VAL B 1 47 ? 7.898 9.140 11.742 1.00 33.42 47 VAL B CA 1
ATOM 807 C C . VAL B 1 47 ? 7.643 10.640 11.805 1.00 34.51 47 VAL B C 1
ATOM 808 O O . VAL B 1 47 ? 8.180 11.410 10.996 1.00 33.59 47 VAL B O 1
ATOM 812 N N . GLN B 1 48 ? 6.859 11.053 12.797 1.00 29.78 48 GLN B N 1
ATOM 813 C CA . GLN B 1 48 ? 6.611 12.456 13.104 1.00 29.20 48 GLN B CA 1
ATOM 814 C C . GLN B 1 48 ? 7.151 12.631 14.514 1.00 32.18 48 GLN B C 1
ATOM 815 O O . GLN B 1 48 ? 6.642 12.004 15.448 1.00 30.09 48 GLN B O 1
ATOM 821 N N . CYS B 1 49 ? 8.236 13.403 14.663 1.00 29.75 49 CYS B N 1
ATOM 822 C CA . CYS B 1 49 ? 8.841 13.633 15.974 1.00 30.34 49 CYS B CA 1
ATOM 823 C C . CYS B 1 49 ? 8.587 15.051 16.416 1.00 31.83 49 CYS B C 1
ATOM 824 O O . CYS B 1 49 ? 8.551 15.968 15.592 1.00 30.92 49 CYS B O 1
ATOM 827 N N . CYS B 1 50 ? 8.382 15.227 17.722 1.00 27.07 50 CYS B N 1
ATOM 828 C CA . CYS B 1 50 ? 8.096 16.515 18.336 1.00 25.45 50 CYS B CA 1
ATOM 829 C C . CYS B 1 50 ? 8.686 16.537 19.753 1.00 29.37 50 CYS B C 1
ATOM 830 O O . CYS B 1 50 ? 8.949 15.484 20.323 1.00 27.79 50 CYS B O 1
ATOM 833 N N . THR B 1 51 ? 8.938 17.731 20.301 1.00 27.09 51 THR B N 1
ATOM 834 C CA . THR B 1 51 ? 9.653 17.854 21.570 1.00 27.54 51 THR B CA 1
ATOM 835 C C . THR B 1 51 ? 8.904 18.652 22.647 1.00 29.45 51 THR B C 1
ATOM 836 O O . THR B 1 51 ? 9.508 19.469 23.332 1.00 28.33 51 THR B O 1
ATOM 840 N N . SER B 1 52 ? 7.620 18.359 22.846 1.00 25.55 52 SER B N 1
ATOM 841 C CA . SER B 1 52 ? 6.825 19.037 23.874 1.00 24.25 52 SER B CA 1
ATOM 842 C C . SER B 1 52 ? 5.728 18.128 24.412 1.00 26.01 52 SER B C 1
ATOM 843 O O . SER B 1 52 ? 5.325 17.179 23.742 1.00 23.53 52 SER B O 1
ATOM 846 N N . ASP B 1 53 ? 5.313 18.350 25.664 1.00 22.74 53 ASP B N 1
ATOM 847 C CA . ASP B 1 53 ? 4.277 17.524 26.283 1.00 21.92 53 ASP B CA 1
ATOM 848 C C . ASP B 1 53 ? 3.027 17.399 25.427 1.00 25.59 53 ASP B C 1
ATOM 849 O O . ASP B 1 53 ? 2.510 18.398 24.912 1.00 25.69 53 ASP B O 1
ATOM 854 N N . LYS B 1 54 ? 2.558 16.146 25.278 1.00 22.16 54 LYS B N 1
ATOM 855 C CA . LYS B 1 54 ? 1.357 15.737 24.544 1.00 22.10 54 LYS B CA 1
ATOM 856 C C . LYS B 1 54 ? 1.377 16.127 23.042 1.00 25.53 54 LYS B C 1
ATOM 857 O O . LYS B 1 54 ? 0.321 16.182 22.397 1.00 24.72 54 LYS B O 1
ATOM 863 N N . CYS B 1 55 ? 2.583 16.371 22.487 1.00 22.14 55 CYS B N 1
ATOM 864 C CA . CYS B 1 55 ? 2.746 16.799 21.096 1.00 22.45 55 CYS B CA 1
ATOM 865 C C . CYS B 1 55 ? 2.414 15.731 20.055 1.00 25.14 55 CYS B C 1
ATOM 866 O O . CYS B 1 55 ? 2.007 16.084 18.949 1.00 26.46 55 CYS B O 1
ATOM 869 N N . ASN B 1 56 ? 2.651 14.447 20.372 1.00 21.72 56 ASN B N 1
ATOM 870 C CA . ASN B 1 56 ? 2.483 13.328 19.436 1.00 22.08 56 ASN B CA 1
ATOM 871 C C . ASN B 1 56 ? 1.043 12.790 19.367 1.00 26.23 56 ASN B C 1
ATOM 872 O O . ASN B 1 56 ? 0.833 11.575 19.286 1.00 24.84 56 ASN B O 1
ATOM 877 N N . TYR B 1 57 ? 0.062 13.700 19.354 1.00 23.33 57 TYR B N 1
ATOM 878 C CA . TYR B 1 57 ? -1.348 13.336 19.264 1.00 25.27 57 TYR B CA 1
ATOM 879 C C . TYR B 1 57 ? -1.693 12.826 17.842 1.00 34.81 57 TYR B C 1
ATOM 880 O O . TYR B 1 57 ? -2.275 11.734 17.722 1.00 33.04 57 TYR B O 1
ATOM 890 N N . THR C 1 1 ? -5.904 9.735 10.915 1.00 29.06 1 THR C N 1
ATOM 891 C CA . THR C 1 1 ? -5.077 10.815 10.388 1.00 27.79 1 THR C CA 1
ATOM 892 C C . THR C 1 1 ? -5.761 12.174 10.643 1.00 30.35 1 THR C C 1
ATOM 893 O O . THR C 1 1 ? -6.990 12.239 10.629 1.00 30.18 1 THR C O 1
ATOM 897 N N . ILE C 1 2 ? -4.973 13.246 10.868 1.00 25.77 2 ILE C N 1
ATOM 898 C CA . ILE C 1 2 ? -5.506 14.605 11.060 1.00 25.60 2 ILE C CA 1
ATOM 899 C C . ILE C 1 2 ? -5.697 15.247 9.668 1.00 29.30 2 ILE C C 1
ATOM 900 O O . ILE C 1 2 ? -4.725 15.392 8.931 1.00 29.52 2 ILE C O 1
ATOM 905 N N . CYS C 1 3 ? -6.948 15.620 9.322 1.00 25.52 3 CYS C N 1
ATOM 906 C CA . CYS C 1 3 ? -7.302 16.199 8.015 1.00 25.06 3 CYS C CA 1
ATOM 907 C C . CYS C 1 3 ? -7.873 17.597 8.113 1.00 28.34 3 CYS C C 1
ATOM 908 O O . CYS C 1 3 ? -8.644 17.874 9.034 1.00 26.60 3 CYS C O 1
ATOM 911 N N . HIS C 1 4 ? -7.597 18.434 7.086 1.00 26.03 4 HIS C N 1
ATOM 912 C CA . HIS C 1 4 ? -8.190 19.762 6.934 1.00 26.99 4 HIS C CA 1
ATOM 913 C C . HIS C 1 4 ? -9.673 19.504 6.611 1.00 29.47 4 HIS C C 1
ATOM 914 O O . HIS C 1 4 ? -9.982 18.568 5.868 1.00 26.66 4 HIS C O 1
ATOM 921 N N . ILE C 1 5 ? -10.581 20.303 7.161 1.00 28.17 5 ILE C N 1
ATOM 922 C CA . ILE C 1 5 ? -12.016 20.175 6.877 1.00 29.08 5 ILE C CA 1
ATOM 923 C C . ILE C 1 5 ? -12.452 21.474 6.210 1.00 31.27 5 ILE C C 1
ATOM 924 O O . ILE C 1 5 ? -12.246 22.544 6.790 1.00 30.42 5 ILE C O 1
ATOM 929 N N . GLN C 1 6 ? -13.049 21.379 5.006 1.00 27.44 6 GLN C N 1
ATOM 930 C CA . GLN C 1 6 ? -13.565 22.522 4.266 1.00 27.45 6 GLN C CA 1
ATOM 931 C C . GLN C 1 6 ? -14.808 23.036 4.996 1.00 31.66 6 GLN C C 1
ATOM 932 O O . GLN C 1 6 ? -15.796 22.294 5.165 1.00 29.82 6 GLN C O 1
ATOM 938 N N . ILE C 1 7 ? -14.715 24.291 5.476 1.00 28.20 7 ILE C N 1
ATOM 939 C CA . ILE C 1 7 ? -15.790 25.032 6.144 1.00 28.56 7 ILE C CA 1
ATOM 940 C C . ILE C 1 7 ? -15.792 26.422 5.506 1.00 32.53 7 ILE C C 1
ATOM 941 O O . ILE C 1 7 ? -14.752 27.083 5.504 1.00 32.70 7 ILE C O 1
ATOM 946 N N . SER C 1 8 ? -16.946 26.860 4.957 1.00 29.82 8 SER C N 1
ATOM 947 C CA . SER C 1 8 ? -17.075 28.168 4.297 1.00 30.59 8 SER C CA 1
ATOM 948 C C . SER C 1 8 ? -16.727 29.317 5.228 1.00 35.80 8 SER C C 1
ATOM 949 O O . SER C 1 8 ? -17.205 29.355 6.369 1.00 33.62 8 SER C O 1
ATOM 952 N N . LYS C 1 9 ? -15.833 30.215 4.753 1.00 34.31 9 LYS C N 1
ATOM 953 C CA . LYS C 1 9 ? -15.330 31.411 5.445 1.00 35.42 9 LYS C CA 1
ATOM 954 C C . LYS C 1 9 ? -14.604 31.093 6.782 1.00 42.07 9 LYS C C 1
ATOM 955 O O . LYS C 1 9 ? -14.402 31.991 7.598 1.00 42.34 9 LYS C O 1
ATOM 961 N N . THR C 1 10 ? -14.199 29.818 6.988 1.00 40.38 10 THR C N 1
ATOM 962 C CA . THR C 1 10 ? -13.515 29.354 8.198 1.00 40.72 10 THR C CA 1
ATOM 963 C C . THR C 1 10 ? -12.336 28.440 7.832 1.00 44.35 10 THR C C 1
ATOM 964 O O . THR C 1 10 ? -12.536 27.252 7.559 1.00 44.72 10 THR C O 1
ATOM 968 N N . HIS C 1 11 ? -11.111 28.996 7.822 1.00 40.03 11 HIS C N 1
ATOM 969 C CA . HIS C 1 11 ? -9.896 28.237 7.504 1.00 39.96 11 HIS C CA 1
ATOM 970 C C . HIS C 1 11 ? -9.177 27.762 8.775 1.00 39.22 11 HIS C C 1
ATOM 971 O O . HIS C 1 11 ? -9.428 28.285 9.859 1.00 37.33 11 HIS C O 1
ATOM 978 N N . GLY C 1 12 ? -8.317 26.757 8.629 1.00 34.16 12 GLY C N 1
ATOM 979 C CA . GLY C 1 12 ? -7.528 26.231 9.735 1.00 33.07 12 GLY C CA 1
ATOM 980 C C . GLY C 1 12 ? -8.166 25.167 10.603 1.00 35.37 12 GLY C C 1
ATOM 981 O O . GLY C 1 12 ? -7.505 24.671 11.517 1.00 34.16 12 GLY C O 1
ATOM 982 N N . ILE C 1 13 ? -9.424 24.770 10.326 1.00 32.40 13 ILE C N 1
ATOM 983 C CA . ILE C 1 13 ? -10.083 23.724 11.119 1.00 32.38 13 ILE C CA 1
ATOM 984 C C . ILE C 1 13 ? -9.626 22.341 10.668 1.00 35.86 13 ILE C C 1
ATOM 985 O O . ILE C 1 13 ? -9.677 22.029 9.476 1.00 34.79 13 ILE C O 1
ATOM 990 N N . LEU C 1 14 ? -9.173 21.524 11.629 1.00 31.84 14 LEU C N 1
ATOM 991 C CA . LEU C 1 14 ? -8.712 20.163 11.389 1.00 31.02 14 LEU C CA 1
ATOM 992 C C . LEU C 1 14 ? -9.545 19.172 12.212 1.00 32.88 14 LEU C C 1
ATOM 993 O O . LEU C 1 14 ? -10.044 19.522 13.281 1.00 32.63 14 LEU C O 1
ATOM 998 N N . LYS C 1 15 ? -9.688 17.938 11.711 1.00 28.01 15 LYS C N 1
ATOM 999 C CA . LYS C 1 15 ? -10.409 16.862 12.390 1.00 27.74 15 LYS C CA 1
ATOM 1000 C C . LYS C 1 15 ? -9.520 15.619 12.485 1.00 31.43 15 LYS C C 1
ATOM 1001 O O . LYS C 1 15 ? -8.876 15.239 11.497 1.00 30.52 15 LYS C O 1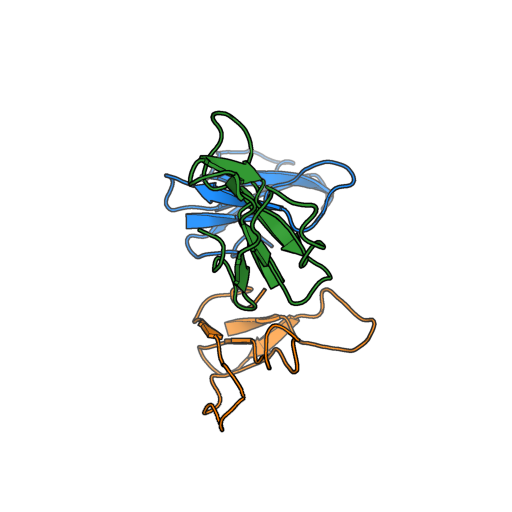
ATOM 1007 N N . THR C 1 16 ? -9.506 14.987 13.671 1.00 29.49 16 THR C N 1
ATOM 1008 C CA . THR C 1 16 ? -8.779 13.747 13.918 1.00 30.64 16 THR C CA 1
ATOM 1009 C C . THR C 1 16 ? -9.693 12.636 13.395 1.00 36.54 16 THR C C 1
ATOM 1010 O O . THR C 1 16 ? -10.709 12.317 14.016 1.00 36.96 16 THR C O 1
ATOM 1014 N N . CYS C 1 17 ? -9.365 12.110 12.208 1.00 33.21 17 CYS C N 1
ATOM 1015 C CA . CYS C 1 17 ? -10.149 11.073 11.533 1.00 32.52 17 CYS C CA 1
ATOM 1016 C C . CYS C 1 17 ? -9.774 9.668 11.997 1.00 37.15 17 CYS C C 1
ATOM 1017 O O . CYS C 1 17 ? -8.601 9.391 12.266 1.00 36.04 17 CYS C O 1
ATOM 1020 N N . GLU C 1 18 ? -10.772 8.768 12.023 1.00 35.09 18 GLU C N 1
ATOM 1021 C CA . GLU C 1 18 ? -10.599 7.340 12.314 1.00 36.25 18 GLU C CA 1
ATOM 1022 C C . GLU C 1 18 ? -9.925 6.701 11.077 1.00 40.10 18 GLU C C 1
ATOM 1023 O O . GLU C 1 18 ? -9.178 5.731 11.209 1.00 40.72 18 GLU C O 1
ATOM 1029 N N . GLU C 1 19 ? -10.213 7.256 9.884 1.00 35.25 19 GLU C N 1
ATOM 1030 C CA . GLU C 1 19 ? -9.672 6.849 8.583 1.00 35.03 19 GLU C CA 1
ATOM 1031 C C . GLU C 1 19 ? -8.192 7.213 8.487 1.00 37.39 19 GLU C C 1
ATOM 1032 O O . GLU C 1 19 ? -7.753 8.206 9.081 1.00 36.73 19 GLU C O 1
ATOM 1038 N N . ASN C 1 20 ? -7.438 6.439 7.689 1.00 31.82 20 ASN C N 1
ATOM 1039 C CA . ASN C 1 20 ? -6.018 6.696 7.458 1.00 30.45 20 ASN C CA 1
ATOM 1040 C C . ASN C 1 20 ? -5.807 7.845 6.442 1.00 33.67 20 ASN C C 1
ATOM 1041 O O . ASN C 1 20 ? -4.717 8.423 6.372 1.00 33.00 20 ASN C O 1
ATOM 1046 N N . SER C 1 21 ? -6.842 8.125 5.624 1.00 30.34 21 SER C N 1
ATOM 1047 C CA . SER C 1 21 ? -6.777 9.108 4.547 1.00 29.73 21 SER C CA 1
ATOM 1048 C C . SER C 1 21 ? -7.562 10.398 4.759 1.00 31.27 21 SER C C 1
ATOM 1049 O O . SER C 1 21 ? -8.487 10.466 5.569 1.00 31.22 21 SER C O 1
ATOM 1052 N N . CYS C 1 22 ? -7.154 11.430 4.000 1.00 26.41 22 CYS C N 1
ATOM 1053 C CA . CYS C 1 22 ? -7.774 12.746 3.860 1.00 25.76 22 CYS C CA 1
ATOM 1054 C C . CYS C 1 22 ? -8.101 12.867 2.383 1.00 28.92 22 CYS C C 1
ATOM 1055 O O . CYS C 1 22 ? -7.448 12.234 1.542 1.00 27.86 22 CYS C O 1
ATOM 1058 N N . TYR C 1 23 ? -9.039 13.752 2.058 1.00 25.93 23 TYR C N 1
ATOM 1059 C CA . TYR C 1 23 ? -9.396 13.974 0.671 1.00 25.68 23 TYR C CA 1
ATOM 1060 C C . TYR C 1 23 ? -9.621 15.430 0.366 1.00 29.84 23 TYR C C 1
ATOM 1061 O O . TYR C 1 23 ? -9.937 16.240 1.244 1.00 27.54 23 TYR C O 1
ATOM 1070 N N . LYS C 1 24 ? -9.537 15.722 -0.923 1.00 29.20 24 LYS C N 1
ATOM 1071 C CA . LYS C 1 24 ? -9.842 17.008 -1.507 1.00 30.08 24 LYS C CA 1
ATOM 1072 C C . LYS C 1 24 ? -10.673 16.663 -2.774 1.00 35.61 24 LYS C C 1
ATOM 1073 O O . LYS C 1 24 ? -10.176 15.985 -3.682 1.00 34.68 24 LYS C O 1
ATOM 1079 N N A MET C 1 25 ? -11.963 17.046 -2.769 0.50 32.06 25 MET C N 1
ATOM 1080 N N B MET C 1 25 ? -11.956 17.050 -2.771 0.50 33.01 25 MET C N 1
ATOM 1081 C CA A MET C 1 25 ? -12.903 16.808 -3.867 0.50 31.27 25 MET C CA 1
ATOM 1082 C CA B MET C 1 25 ? -12.907 16.804 -3.857 0.50 32.74 25 MET C CA 1
ATOM 1083 C C A MET C 1 25 ? -13.059 18.077 -4.703 0.50 36.18 25 MET C C 1
ATOM 1084 C C B MET C 1 25 ? -13.068 18.074 -4.700 0.50 36.85 25 MET C C 1
ATOM 1085 O O A MET C 1 25 ? -13.266 19.159 -4.151 0.50 35.35 25 MET C O 1
ATOM 1086 O O B MET C 1 25 ? -13.282 19.154 -4.149 0.50 36.06 25 MET C O 1
ATOM 1095 N N . SER C 1 26 ? -12.939 17.942 -6.030 1.00 34.41 26 SER C N 1
ATOM 1096 C CA . SER C 1 26 ? -13.030 19.070 -6.954 1.00 35.29 26 SER C CA 1
ATOM 1097 C C . SER C 1 26 ? -13.829 18.794 -8.212 1.00 42.59 26 SER C C 1
ATOM 1098 O O . SER C 1 26 ? -13.959 17.651 -8.648 1.00 42.78 26 SER C O 1
ATOM 1101 N N . VAL C 1 27 ? -14.336 19.867 -8.818 1.00 41.94 27 VAL C N 1
ATOM 1102 C CA . VAL C 1 27 ? -14.991 19.822 -10.115 1.00 43.22 27 VAL C CA 1
ATOM 1103 C C . VAL C 1 27 ? -14.317 20.923 -10.932 1.00 49.62 27 VAL C C 1
ATOM 1104 O O . VAL C 1 27 ? -14.422 22.113 -10.601 1.00 48.93 27 VAL C O 1
ATOM 1108 N N . ARG C 1 28 ? -13.520 20.476 -11.926 1.00 48.66 28 ARG C N 1
ATOM 1109 C CA . ARG C 1 28 ? -12.772 21.299 -12.880 1.00 49.00 28 ARG C CA 1
ATOM 1110 C C . ARG C 1 28 ? -11.889 22.349 -12.193 1.00 53.56 28 ARG C C 1
ATOM 1111 O O . ARG C 1 28 ? -11.808 23.496 -12.642 1.00 54.25 28 ARG C O 1
ATOM 1119 N N . GLY C 1 29 ? -11.268 21.928 -11.094 1.00 49.85 29 GLY C N 1
ATOM 1120 C CA . GLY C 1 29 ? -10.375 22.736 -10.271 1.00 49.48 29 GLY C CA 1
ATOM 1121 C C . GLY C 1 29 ? -10.993 23.354 -9.034 1.00 51.87 29 GLY C C 1
ATOM 1122 O O . GLY C 1 29 ? -10.275 23.642 -8.072 1.00 52.39 29 GLY C O 1
ATOM 1123 N N . TRP C 1 30 ? -12.315 23.601 -9.068 1.00 46.85 30 TRP C N 1
ATOM 1124 C CA . TRP C 1 30 ? -13.071 24.195 -7.959 1.00 46.80 30 TRP C CA 1
ATOM 1125 C C . TRP C 1 30 ? -13.276 23.180 -6.829 1.00 46.30 30 TRP C C 1
ATOM 1126 O O . TRP C 1 30 ? -13.873 22.131 -7.068 1.00 44.65 30 TRP C O 1
ATOM 1137 N N . ILE C 1 31 ? -12.801 23.500 -5.609 1.00 40.79 31 ILE C N 1
ATOM 1138 C CA . ILE C 1 31 ? -12.930 22.642 -4.418 1.00 39.99 31 ILE C CA 1
ATOM 1139 C C . ILE C 1 31 ? -14.374 22.596 -3.932 1.00 39.97 31 ILE C C 1
ATOM 1140 O O . ILE C 1 31 ? -14.932 23.628 -3.538 1.00 38.44 31 ILE C O 1
ATOM 1145 N N . ILE C 1 32 ? -14.968 21.395 -3.938 1.00 35.06 32 ILE C N 1
ATOM 1146 C CA . ILE C 1 32 ? -16.340 21.211 -3.461 1.00 34.20 32 ILE C CA 1
ATOM 1147 C C . ILE C 1 32 ? -16.359 20.563 -2.062 1.00 35.19 32 ILE C C 1
ATOM 1148 O O . ILE C 1 32 ? -17.410 20.527 -1.422 1.00 33.95 32 ILE C O 1
ATOM 1153 N N . GLY C 1 33 ? -15.197 20.086 -1.602 1.00 31.24 33 GLY C N 1
ATOM 1154 C CA . GLY C 1 33 ? -15.063 19.448 -0.296 1.00 29.55 33 GLY C CA 1
ATOM 1155 C C . GLY C 1 33 ? -13.665 19.014 0.069 1.00 30.88 33 GLY C C 1
ATOM 1156 O O . GLY C 1 33 ? -12.833 18.784 -0.806 1.00 29.66 33 GLY C O 1
ATOM 1157 N N . ARG C 1 34 ? -13.400 18.908 1.379 1.00 26.98 34 ARG C N 1
ATOM 1158 C CA . ARG C 1 34 ? -12.157 18.437 1.990 1.00 26.73 34 ARG C CA 1
ATOM 1159 C C . ARG C 1 34 ? -12.510 17.869 3.370 1.00 30.16 34 ARG C C 1
ATOM 1160 O O . ARG C 1 34 ? -13.179 18.552 4.144 1.00 28.50 34 ARG C O 1
ATOM 1168 N N . GLY C 1 35 ? -12.059 16.649 3.659 1.00 27.62 35 GLY C N 1
ATOM 1169 C CA . GLY C 1 35 ? -12.325 15.984 4.935 1.00 27.40 35 GLY C CA 1
ATOM 1170 C C . GLY C 1 35 ? -11.656 14.637 5.126 1.00 32.13 35 GLY C C 1
ATOM 1171 O O . GLY C 1 35 ? -10.597 14.378 4.546 1.00 30.57 3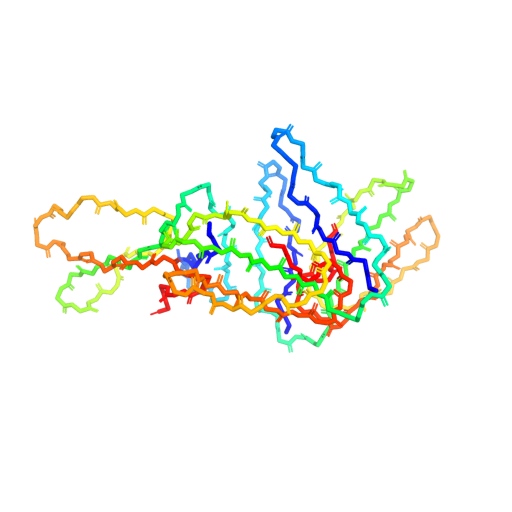5 GLY C O 1
ATOM 1172 N N . CYS C 1 36 ? -12.282 13.783 5.970 1.00 30.23 36 CYS C N 1
ATOM 1173 C CA . CYS C 1 36 ? -11.835 12.433 6.337 1.00 30.60 36 CYS C CA 1
ATOM 1174 C C . CYS C 1 36 ? -12.128 11.422 5.261 1.00 33.56 36 CYS C C 1
ATOM 1175 O O . CYS C 1 36 ? -13.164 11.509 4.609 1.00 32.55 36 CYS C O 1
ATOM 1178 N N . GLY C 1 37 ? -11.259 10.422 5.174 1.00 30.91 37 GLY C N 1
ATOM 1179 C CA . GLY C 1 37 ? -11.400 9.290 4.280 1.00 31.18 37 GLY C CA 1
ATOM 1180 C C . GLY C 1 37 ? -11.089 9.573 2.840 1.00 34.91 37 GLY C C 1
ATOM 1181 O O . GLY C 1 37 ? -10.529 10.617 2.510 1.00 32.13 37 GLY C O 1
ATOM 1182 N N . CYS C 1 38 ? -11.434 8.604 1.987 1.00 34.36 38 CYS C N 1
ATOM 1183 C CA . CYS C 1 38 ? -11.240 8.700 0.555 1.00 35.81 38 CYS C CA 1
ATOM 1184 C C . CYS C 1 38 ? -12.537 8.278 -0.148 1.00 44.22 38 CYS C C 1
ATOM 1185 O O . CYS C 1 38 ? -12.794 7.081 -0.301 1.00 43.79 38 CYS C O 1
ATOM 1188 N N . PRO C 1 39 ? -13.418 9.248 -0.498 1.00 43.70 39 PRO C N 1
ATOM 1189 C CA . PRO C 1 39 ? -14.690 8.883 -1.131 1.00 44.53 39 PRO C CA 1
ATOM 1190 C C . PRO C 1 39 ? -14.543 8.540 -2.602 1.00 50.41 39 PRO C C 1
ATOM 1191 O O . PRO C 1 39 ? -13.596 8.987 -3.260 1.00 49.01 39 PRO C O 1
ATOM 1195 N N . SER C 1 40 ? -15.501 7.748 -3.110 1.00 50.19 40 SER C N 1
ATOM 1196 C CA . SER C 1 40 ? -15.546 7.328 -4.508 1.00 51.42 40 SER C CA 1
ATOM 1197 C C . SER C 1 40 ? -16.000 8.483 -5.387 1.00 56.94 40 SER C C 1
ATOM 1198 O O . SER C 1 40 ? -16.978 9.168 -5.063 1.00 56.04 40 SER C O 1
ATOM 1201 N N . ALA C 1 41 ? -15.226 8.732 -6.460 1.00 54.87 41 ALA C N 1
ATOM 1202 C CA . ALA C 1 41 ? -15.462 9.791 -7.435 1.00 55.19 41 ALA C CA 1
ATOM 1203 C C . ALA C 1 41 ? -16.684 9.472 -8.299 1.00 59.59 41 ALA C C 1
ATOM 1204 O O . ALA C 1 41 ? -16.692 8.474 -9.026 1.00 59.32 41 ALA C O 1
ATOM 1206 N N . VAL C 1 42 ? -17.730 10.305 -8.182 1.00 56.39 42 VAL C N 1
ATOM 1207 C CA . VAL C 1 42 ? -18.960 10.161 -8.961 1.00 55.93 42 VAL C CA 1
ATOM 1208 C C . VAL C 1 42 ? -18.911 11.284 -10.009 1.00 58.10 42 VAL C C 1
ATOM 1209 O O . VAL C 1 42 ? -19.289 12.421 -9.716 1.00 56.88 42 VAL C O 1
ATOM 1213 N N . ARG C 1 43 ? -18.358 10.960 -11.207 1.00 53.83 43 ARG C N 1
ATOM 1214 C CA . ARG C 1 43 ? -18.112 11.835 -12.370 1.00 53.20 43 ARG C CA 1
ATOM 1215 C C . ARG C 1 43 ? -19.170 12.952 -12.582 1.00 55.28 43 ARG C C 1
ATOM 1216 O O . ARG C 1 43 ? -20.360 12.668 -12.419 1.00 54.57 43 ARG C O 1
ATOM 1224 N N . PRO C 1 44 ? -18.787 14.233 -12.874 1.00 50.80 44 PRO C N 1
ATOM 1225 C CA . PRO C 1 44 ? -17.438 14.772 -13.148 1.00 49.77 44 PRO C CA 1
ATOM 1226 C C . PRO C 1 44 ? -16.595 15.170 -11.927 1.00 51.99 44 PRO C C 1
ATOM 1227 O O . PRO C 1 44 ? -15.649 15.949 -12.070 1.00 51.90 44 PRO C O 1
ATOM 1231 N N . ARG C 1 45 ? -16.919 14.642 -10.740 1.00 47.14 45 ARG C N 1
ATOM 1232 C CA . ARG C 1 45 ? -16.155 14.919 -9.517 1.00 45.87 45 ARG C CA 1
ATOM 1233 C C . ARG C 1 45 ? -14.775 14.228 -9.603 1.00 47.68 45 ARG C C 1
ATOM 1234 O O . ARG C 1 45 ? -14.686 13.109 -10.104 1.00 46.03 45 ARG C O 1
ATOM 1242 N N . GLN C 1 46 ? -13.716 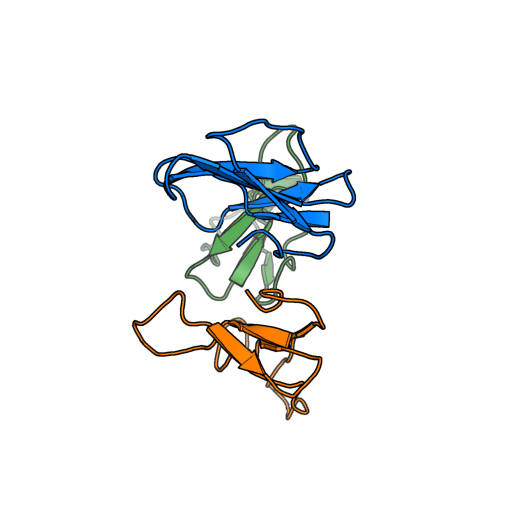14.901 -9.119 1.00 44.13 46 GLN C N 1
ATOM 1243 C CA . GLN C 1 46 ? -12.357 14.366 -9.042 1.00 43.43 46 GLN C CA 1
ATOM 1244 C C . GLN C 1 46 ? -11.880 14.415 -7.585 1.00 45.38 46 GLN C C 1
ATOM 1245 O O . GLN C 1 46 ? -12.028 15.442 -6.918 1.00 44.17 46 GLN C O 1
ATOM 1251 N N . VAL C 1 47 ? -11.346 13.291 -7.082 1.00 41.52 47 VAL C N 1
ATOM 1252 C CA . VAL C 1 47 ? -10.848 13.185 -5.710 1.00 40.69 47 VAL C CA 1
ATOM 1253 C C . VAL C 1 47 ? -9.328 13.061 -5.688 1.00 42.58 47 VAL C C 1
ATOM 1254 O O . VAL C 1 47 ? -8.751 12.328 -6.494 1.00 42.99 47 VAL C O 1
ATOM 1258 N N . GLN C 1 48 ? -8.696 13.749 -4.740 1.00 36.52 48 GLN C N 1
ATOM 1259 C CA . GLN C 1 48 ? -7.265 13.656 -4.494 1.00 36.79 48 GLN C CA 1
ATOM 1260 C C . GLN C 1 48 ? -7.168 13.129 -3.055 1.00 39.42 48 GLN C C 1
ATOM 1261 O O . GLN C 1 48 ? -7.628 13.795 -2.117 1.00 38.23 48 GLN C O 1
ATOM 1267 N N . CYS C 1 49 ? -6.641 11.916 -2.888 1.00 35.15 49 CYS C N 1
ATOM 1268 C CA . CYS C 1 49 ? -6.516 11.329 -1.558 1.00 34.45 49 CYS C CA 1
ATOM 1269 C C . CYS C 1 49 ? -5.064 11.287 -1.118 1.00 36.33 49 CYS C C 1
ATOM 1270 O O . CYS C 1 49 ? -4.164 11.150 -1.950 1.00 37.00 49 CYS C O 1
ATOM 1273 N N . CYS C 1 50 ? -4.834 11.466 0.186 1.00 30.87 50 CYS C N 1
ATOM 1274 C CA . CYS C 1 50 ? -3.500 11.462 0.781 1.00 29.17 50 CYS C CA 1
ATOM 1275 C C . CYS C 1 50 ? -3.577 10.882 2.196 1.00 32.40 50 CYS C C 1
ATOM 1276 O O . CYS C 1 50 ? -4.657 10.847 2.791 1.00 31.48 50 CYS C O 1
ATOM 1279 N N . THR C 1 51 ? -2.446 10.392 2.729 1.00 28.89 51 THR C N 1
ATOM 1280 C CA . THR C 1 51 ? -2.451 9.670 4.002 1.00 29.31 51 THR C CA 1
ATOM 1281 C C . THR C 1 51 ? -1.492 10.219 5.072 1.00 33.10 51 THR C C 1
ATOM 1282 O O . THR C 1 51 ? -0.976 9.448 5.873 1.00 35.17 51 THR C O 1
ATOM 1286 N N . SER C 1 52 ? -1.261 11.528 5.116 1.00 28.40 52 SER C N 1
ATOM 1287 C CA . SER C 1 52 ? -0.414 12.090 6.175 1.00 28.85 52 SER C CA 1
ATOM 1288 C C . SER C 1 52 ? -1.105 13.298 6.806 1.00 30.25 52 SER C C 1
ATOM 1289 O O . SER C 1 52 ? -1.941 13.909 6.148 1.00 27.83 52 SER C O 1
ATOM 1292 N N . ASP C 1 53 ? -0.808 13.623 8.082 1.00 27.11 53 ASP C N 1
ATOM 1293 C CA . ASP C 1 53 ? -1.445 14.760 8.760 1.00 25.81 53 ASP C CA 1
ATOM 1294 C C . ASP C 1 53 ? -1.356 16.040 7.950 1.00 31.24 53 ASP C C 1
ATOM 1295 O O . ASP C 1 53 ? -0.273 16.377 7.458 1.00 30.17 53 ASP C O 1
ATOM 1300 N N . LYS C 1 54 ? -2.515 16.736 7.791 1.00 30.30 54 LYS C N 1
ATOM 1301 C CA . LYS C 1 54 ? -2.660 18.031 7.093 1.00 30.84 54 LYS C CA 1
ATOM 1302 C C . LYS C 1 54 ? -2.310 17.986 5.585 1.00 33.51 54 LYS C C 1
ATOM 1303 O O . LYS C 1 54 ? -2.052 19.033 4.979 1.00 33.37 54 LYS C O 1
ATOM 1309 N N . CYS C 1 55 ? -2.321 16.787 4.983 1.00 28.74 55 CYS C N 1
ATOM 1310 C CA . CYS C 1 55 ? -1.949 16.587 3.581 1.00 28.66 55 CYS C CA 1
ATOM 1311 C C . CYS C 1 55 ? -2.948 17.160 2.570 1.00 32.83 55 CYS C C 1
ATOM 1312 O O . CYS C 1 55 ? -2.535 17.500 1.456 1.00 32.56 55 CYS C O 1
ATOM 1315 N N . ASN C 1 56 ? -4.261 17.185 2.913 1.00 29.41 56 ASN C N 1
ATOM 1316 C CA . ASN C 1 56 ? -5.322 17.625 1.994 1.00 29.47 56 ASN C CA 1
ATOM 1317 C C . ASN C 1 56 ? -5.524 19.152 1.971 1.00 35.01 56 ASN C C 1
ATOM 1318 O O . ASN C 1 56 ? -6.663 19.636 1.886 1.00 35.38 56 ASN C O 1
ATOM 1323 N N . TYR C 1 57 ? -4.415 19.907 1.965 1.00 32.63 57 TYR C N 1
ATOM 1324 C CA . TYR C 1 57 ? -4.446 21.365 1.919 1.00 39.54 57 TYR C CA 1
ATOM 1325 C C . TYR C 1 57 ? -4.952 21.897 0.561 1.00 41.61 57 TYR C C 1
ATOM 1326 O O . TYR C 1 57 ? -4.474 21.445 -0.491 1.00 44.17 57 TYR C O 1
#

Sequence (171 aa):
TICHIQISKTHGILKTCEENSCYKMSVRGWIIGRGCGCPSAVRPRQVQCCTSDKCNYTICHIQISKTHGILKTCEENSSCYKMMSVRGWIIGRGCGCPSAVRPRQVQCCTSDKCNYTICHIQISKTHGILKTCEENSCYKMMSVRGWIIGRGCGCPSAVRPRQVQCCTSDKCNY